Protein AF-A0A7J8PFE6-F1 (afdb_monomer)

Structure (mmCIF, N/CA/C/O backbone):
data_AF-A0A7J8PFE6-F1
#
_entry.id   AF-A0A7J8PFE6-F1
#
loop_
_atom_site.group_PDB
_atom_site.id
_atom_site.type_symbol
_atom_site.label_atom_id
_atom_site.label_alt_id
_atom_site.label_comp_id
_atom_site.label_asym_id
_atom_site.label_entity_id
_atom_site.label_seq_id
_atom_site.pdbx_PDB_ins_code
_atom_site.Cartn_x
_atom_site.Cartn_y
_atom_site.Cartn_z
_atom_site.occupancy
_atom_site.B_iso_or_equiv
_atom_site.auth_seq_id
_atom_site.auth_comp_id
_atom_site.auth_asym_id
_atom_site.auth_atom_id
_atom_site.pdbx_PDB_model_num
ATOM 1 N N . THR A 1 1 ? 49.110 9.991 -45.263 1.00 37.50 1 THR A N 1
ATOM 2 C CA . THR A 1 1 ? 48.431 8.930 -44.491 1.00 37.50 1 THR A CA 1
ATOM 3 C C . THR A 1 1 ? 47.532 9.585 -43.459 1.00 37.50 1 THR A C 1
ATOM 5 O O . THR A 1 1 ? 48.003 10.478 -42.776 1.00 37.50 1 THR A O 1
ATOM 8 N N . ALA A 1 2 ? 46.265 9.152 -43.427 1.00 40.94 2 ALA A N 1
ATOM 9 C CA . ALA A 1 2 ? 45.206 9.373 -42.426 1.00 40.94 2 ALA A CA 1
ATOM 10 C C . ALA A 1 2 ? 44.741 10.813 -42.088 1.00 40.94 2 ALA A C 1
ATOM 12 O O . ALA A 1 2 ? 45.339 11.516 -41.282 1.00 40.94 2 ALA A O 1
ATOM 13 N N . THR A 1 3 ? 43.583 11.178 -42.646 1.00 49.94 3 THR A N 1
ATOM 14 C CA . THR A 1 3 ? 42.552 12.047 -42.042 1.00 49.94 3 THR A CA 1
ATOM 15 C C . THR A 1 3 ? 41.744 11.268 -40.986 1.00 49.94 3 THR A C 1
ATOM 17 O O . THR A 1 3 ? 41.653 10.042 -41.080 1.00 49.94 3 THR A O 1
ATOM 20 N N . PRO A 1 4 ? 41.147 11.955 -39.992 1.00 49.47 4 PRO A N 1
ATOM 21 C CA . PRO A 1 4 ? 39.672 12.029 -39.931 1.00 49.47 4 PRO A CA 1
ATOM 22 C C . PRO A 1 4 ? 39.167 13.464 -39.611 1.00 49.47 4 PRO A C 1
ATOM 24 O O . PRO A 1 4 ? 39.718 14.123 -38.738 1.00 49.47 4 PRO A O 1
ATOM 27 N N . GLN A 1 5 ? 38.311 14.088 -40.442 1.00 39.31 5 GLN A N 1
ATOM 28 C CA . GLN A 1 5 ? 36.821 14.058 -40.428 1.00 39.31 5 GLN A CA 1
ATOM 29 C C . GLN A 1 5 ? 36.245 14.681 -39.131 1.00 39.31 5 GLN A C 1
ATOM 31 O O . GLN A 1 5 ? 36.217 14.004 -38.112 1.00 39.31 5 GLN A O 1
ATOM 36 N N . TYR A 1 6 ? 36.041 16.003 -39.014 1.00 40.59 6 TYR A N 1
ATOM 37 C CA . TYR A 1 6 ? 34.934 16.877 -39.487 1.00 40.59 6 TYR A CA 1
ATOM 38 C C . TYR A 1 6 ? 33.505 16.376 -39.220 1.00 40.59 6 TYR A C 1
ATOM 40 O O . TYR A 1 6 ? 33.085 15.416 -39.861 1.00 40.59 6 TYR A O 1
ATOM 48 N N . TRP A 1 7 ? 32.764 17.110 -38.375 1.00 43.97 7 TRP A N 1
ATOM 49 C CA . TRP A 1 7 ? 31.379 17.545 -38.638 1.00 4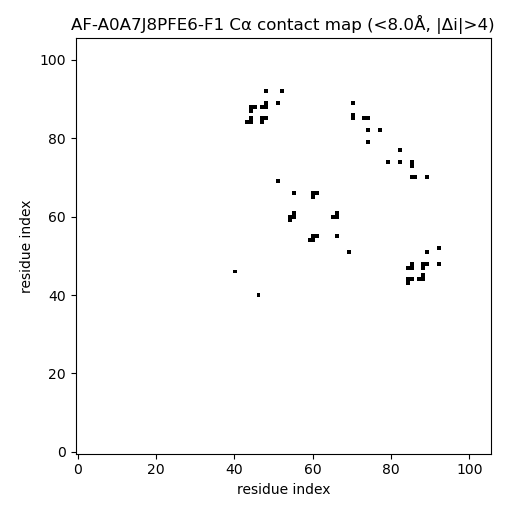3.97 7 TRP A CA 1
ATOM 50 C C . TRP A 1 7 ? 30.934 18.635 -37.641 1.00 43.97 7 TRP A C 1
ATOM 52 O O . TRP A 1 7 ? 30.358 18.370 -36.602 1.00 43.97 7 TRP A O 1
ATOM 62 N N . ASP A 1 8 ? 31.169 19.904 -37.951 1.00 47.53 8 ASP A N 1
ATOM 63 C CA . ASP A 1 8 ? 30.404 20.970 -37.297 1.00 47.53 8 ASP A CA 1
ATOM 64 C C . ASP A 1 8 ? 28.920 20.891 -37.717 1.00 47.53 8 ASP A C 1
ATOM 66 O O . ASP A 1 8 ? 28.655 20.833 -38.914 1.00 47.53 8 ASP A O 1
ATOM 70 N N . ILE A 1 9 ? 28.018 20.968 -36.720 1.00 53.66 9 ILE A N 1
ATOM 71 C CA . ILE A 1 9 ? 26.687 21.633 -36.727 1.00 53.66 9 ILE A CA 1
ATOM 72 C C . ILE A 1 9 ? 25.600 20.950 -37.613 1.00 53.66 9 ILE A C 1
ATOM 74 O O . ILE A 1 9 ? 25.806 20.700 -38.790 1.00 53.66 9 ILE A O 1
ATOM 78 N N . ASP A 1 10 ? 24.472 20.455 -37.069 1.00 50.22 10 ASP A N 1
ATOM 79 C CA . ASP A 1 10 ? 23.227 21.217 -36.820 1.00 50.22 10 ASP A CA 1
ATOM 80 C C . ASP A 1 10 ? 22.162 20.435 -35.986 1.00 50.22 10 ASP A C 1
ATOM 82 O O . ASP A 1 10 ? 21.915 19.260 -36.242 1.00 50.22 10 ASP A O 1
ATOM 86 N N . ASN A 1 11 ? 21.484 21.164 -35.078 1.00 48.94 11 ASN A N 1
ATOM 87 C CA . ASN A 1 11 ? 20.018 21.239 -34.847 1.00 48.94 11 ASN A CA 1
ATOM 88 C C . ASN A 1 11 ? 19.157 20.036 -34.341 1.00 48.94 11 ASN A C 1
ATOM 90 O O . ASN A 1 11 ? 18.967 19.074 -35.075 1.00 48.94 11 ASN A O 1
ATOM 94 N N . ASP A 1 12 ? 18.549 20.172 -33.139 1.00 41.88 12 ASP A N 1
ATOM 95 C CA . ASP A 1 12 ? 17.083 20.140 -32.804 1.00 41.88 12 ASP A CA 1
ATOM 96 C C . ASP A 1 12 ? 16.908 20.127 -31.251 1.00 41.88 12 ASP A C 1
ATOM 98 O O . ASP A 1 12 ? 17.530 19.314 -30.574 1.00 41.88 12 ASP A O 1
ATOM 102 N N . ALA A 1 13 ? 16.342 21.162 -30.611 1.00 52.44 13 ALA A N 1
ATOM 103 C CA . ALA A 1 13 ? 14.934 21.304 -30.182 1.00 52.44 13 ALA A CA 1
ATOM 104 C C . ALA A 1 13 ? 14.550 20.589 -28.854 1.00 52.44 13 ALA A C 1
ATOM 106 O O . ALA A 1 13 ? 14.742 19.387 -28.722 1.00 52.44 13 ALA A O 1
ATOM 107 N N . ASP A 1 14 ? 13.963 21.378 -27.930 1.00 49.34 14 ASP A N 1
ATOM 108 C CA . ASP A 1 14 ? 13.248 21.050 -26.670 1.00 49.34 14 ASP A CA 1
ATOM 109 C C . ASP A 1 14 ? 13.987 20.193 -25.605 1.00 49.34 14 ASP A C 1
ATOM 111 O O . ASP A 1 14 ? 14.762 19.296 -25.887 1.00 49.34 14 ASP A O 1
ATOM 115 N N . GLN A 1 15 ? 13.874 20.425 -24.298 1.00 49.72 15 GLN A N 1
ATOM 116 C CA . GLN A 1 15 ? 12.643 20.471 -23.520 1.00 49.72 15 GLN A CA 1
ATOM 117 C C . GLN A 1 15 ? 12.980 21.032 -22.127 1.00 49.72 15 GLN A C 1
ATOM 119 O O . GLN A 1 15 ? 14.021 20.737 -21.534 1.00 49.72 15 GLN A O 1
ATOM 124 N N . ASP A 1 16 ? 12.078 21.843 -21.606 1.00 51.16 16 ASP A N 1
ATOM 125 C CA . ASP A 1 16 ? 12.039 22.334 -20.241 1.00 51.16 16 ASP A CA 1
ATOM 126 C C . ASP A 1 16 ? 12.200 21.221 -19.189 1.00 51.16 16 ASP A C 1
ATOM 128 O O . ASP A 1 16 ? 11.403 20.296 -19.083 1.00 51.16 16 ASP A O 1
ATOM 132 N N . ALA A 1 17 ? 13.212 21.349 -18.334 1.00 53.81 17 ALA A N 1
ATOM 133 C CA . ALA A 1 17 ? 13.282 20.613 -17.078 1.00 53.81 17 ALA A CA 1
ATOM 134 C C . ALA A 1 17 ? 13.339 21.613 -15.923 1.00 53.81 17 ALA A C 1
ATOM 136 O O . ALA A 1 17 ? 14.365 21.813 -15.273 1.00 53.81 17 ALA A O 1
ATOM 137 N N . ASN A 1 18 ? 12.197 22.250 -15.655 1.00 64.06 18 ASN A N 1
ATOM 138 C CA . ASN A 1 18 ? 11.904 22.722 -14.311 1.00 64.06 18 ASN A CA 1
ATOM 139 C C . ASN A 1 18 ? 11.704 21.492 -13.416 1.00 64.06 18 ASN A C 1
ATOM 141 O O . ASN A 1 18 ? 10.595 20.987 -13.272 1.00 64.06 18 ASN A O 1
ATOM 145 N N . CYS A 1 19 ? 12.779 21.009 -12.804 1.00 49.81 19 CYS A N 1
ATOM 146 C CA . CYS A 1 19 ? 12.662 20.255 -11.568 1.00 49.81 19 CYS A CA 1
ATOM 147 C C . CYS A 1 19 ? 13.514 20.981 -10.543 1.00 49.81 19 CYS A C 1
ATOM 149 O O . CYS A 1 19 ? 14.742 20.903 -10.554 1.00 49.81 19 CYS A O 1
ATOM 151 N N . SER A 1 20 ? 12.838 21.781 -9.723 1.00 47.44 20 SER A N 1
ATOM 152 C CA . SER A 1 20 ? 13.423 22.520 -8.619 1.00 47.44 20 SER A CA 1
ATOM 153 C C . SER A 1 20 ? 14.349 21.599 -7.827 1.00 47.44 20 SER A C 1
ATOM 155 O O . SER A 1 20 ? 13.899 20.682 -7.144 1.00 47.44 20 SER A O 1
ATOM 157 N N . THR A 1 21 ? 15.655 21.840 -7.916 1.00 52.88 21 THR A N 1
ATOM 158 C CA . THR A 1 21 ? 16.639 21.220 -7.035 1.00 52.88 21 THR A CA 1
ATOM 159 C C . THR A 1 21 ? 16.421 21.779 -5.636 1.00 52.88 21 THR A C 1
ATOM 161 O O . THR A 1 21 ? 17.051 22.755 -5.229 1.00 52.88 21 THR A O 1
ATOM 164 N N . ALA A 1 22 ? 15.495 21.177 -4.896 1.00 57.59 22 ALA A N 1
ATOM 165 C CA . ALA A 1 22 ? 15.468 21.287 -3.454 1.00 57.59 22 ALA A CA 1
ATOM 166 C C . ALA A 1 22 ? 16.688 20.520 -2.935 1.00 57.59 22 ALA A C 1
ATOM 168 O O . ALA A 1 22 ? 16.676 19.299 -2.797 1.00 57.59 22 ALA A O 1
ATOM 169 N N . THR A 1 23 ? 17.782 21.239 -2.695 1.00 46.28 23 THR A N 1
ATOM 170 C CA . THR A 1 23 ? 18.912 20.707 -1.939 1.00 46.28 23 THR A CA 1
ATOM 171 C C . THR A 1 23 ? 18.436 20.445 -0.514 1.00 46.28 23 THR A C 1
ATOM 173 O O . THR A 1 23 ? 18.405 21.359 0.311 1.00 46.28 23 THR A O 1
ATOM 176 N N . VAL A 1 24 ? 18.039 19.210 -0.207 1.00 55.66 24 VAL A N 1
ATOM 177 C CA . VAL A 1 24 ? 17.867 18.800 1.186 1.00 55.66 24 VAL A CA 1
ATOM 178 C C . VAL A 1 24 ? 19.255 18.649 1.799 1.00 55.66 24 VAL A C 1
ATOM 180 O O . VAL A 1 24 ? 20.062 17.811 1.397 1.00 55.66 24 VAL A O 1
ATOM 183 N N . GLN A 1 25 ? 19.562 19.534 2.742 1.00 49.38 25 GLN A N 1
ATOM 184 C CA . GLN A 1 25 ? 20.786 19.511 3.528 1.00 49.38 25 GLN A CA 1
ATOM 185 C C . GLN A 1 25 ? 20.758 18.283 4.449 1.00 49.38 25 GLN A C 1
ATOM 187 O O . GLN A 1 25 ? 20.284 18.339 5.581 1.00 49.38 25 GLN A O 1
ATOM 192 N N . GLY A 1 26 ? 21.233 17.153 3.925 1.00 49.81 26 GLY A N 1
ATOM 193 C CA . GLY A 1 26 ? 21.418 15.915 4.670 1.00 49.81 26 GLY A CA 1
ATOM 194 C C . GLY A 1 26 ? 22.527 16.060 5.709 1.00 49.81 26 GLY A C 1
ATOM 195 O O . GLY A 1 26 ? 23.651 16.465 5.402 1.00 49.81 26 GLY A O 1
ATOM 196 N N . PHE A 1 27 ? 22.209 15.713 6.953 1.00 56.50 27 PHE A N 1
ATOM 197 C CA . PHE A 1 27 ? 23.209 15.448 7.975 1.00 56.50 27 PHE A CA 1
ATOM 198 C C . PHE A 1 27 ? 23.945 14.150 7.629 1.00 56.50 27 PHE A C 1
ATOM 200 O O . PHE A 1 27 ? 23.333 13.091 7.555 1.00 56.50 27 PHE A O 1
ATOM 207 N N . GLY A 1 28 ? 25.269 14.235 7.494 1.00 48.44 28 GLY A N 1
ATOM 208 C CA . GLY A 1 28 ? 26.154 13.074 7.582 1.00 48.44 28 GLY A CA 1
ATOM 209 C C . GLY A 1 28 ? 26.642 12.542 6.240 1.00 48.44 28 GLY A C 1
ATOM 210 O O . GLY A 1 28 ? 25.961 11.814 5.531 1.00 48.44 28 GLY A O 1
ATOM 211 N N . ARG A 1 29 ? 27.896 12.867 5.933 1.00 57.47 29 ARG A N 1
ATOM 212 C CA . ARG A 1 29 ? 28.689 12.215 4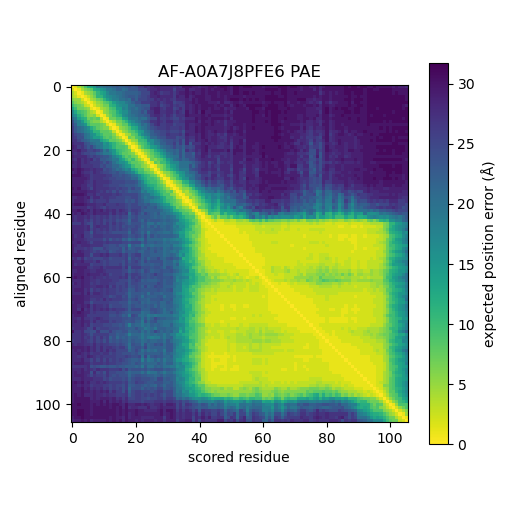.895 1.00 57.47 29 ARG A CA 1
ATOM 213 C C . ARG A 1 29 ? 29.021 10.806 5.390 1.00 57.47 29 ARG A C 1
ATOM 215 O O . ARG A 1 29 ? 29.763 10.684 6.359 1.00 57.47 29 ARG A O 1
ATOM 222 N N . VAL A 1 30 ? 28.542 9.768 4.716 1.00 54.84 30 VAL A N 1
ATOM 223 C CA . VAL A 1 30 ? 29.206 8.460 4.729 1.00 54.84 30 VAL A CA 1
ATOM 224 C C . VAL A 1 30 ? 29.473 8.104 3.279 1.00 54.84 30 VAL A C 1
ATOM 226 O O . VAL A 1 30 ? 28.579 7.727 2.530 1.00 54.84 30 VAL A O 1
ATOM 229 N N . GLY A 1 31 ? 30.725 8.330 2.880 1.00 53.91 31 GLY A N 1
ATOM 230 C CA . GLY A 1 31 ? 31.281 7.785 1.657 1.00 53.91 31 GLY A CA 1
ATOM 231 C C . GLY A 1 31 ? 31.335 6.274 1.803 1.00 53.91 31 GLY A C 1
ATOM 232 O O . GLY A 1 31 ? 32.101 5.740 2.599 1.00 53.91 31 GLY A O 1
ATOM 233 N N . GLY A 1 32 ? 30.475 5.618 1.053 1.00 44.09 32 GLY A N 1
ATOM 234 C CA . GLY A 1 32 ? 30.459 4.190 0.864 1.00 44.09 32 GLY A CA 1
ATOM 235 C C . GLY A 1 32 ? 29.574 3.963 -0.336 1.00 44.09 32 GLY A C 1
ATOM 236 O O . GLY A 1 32 ? 28.381 4.246 -0.287 1.00 44.09 32 GLY A O 1
ATOM 237 N N . GLU A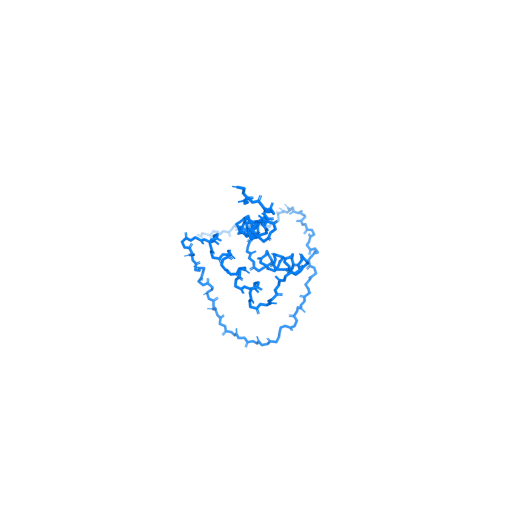 1 33 ? 30.178 3.503 -1.419 1.00 47.75 33 GLU A N 1
ATOM 238 C CA . GLU A 1 33 ? 29.535 2.697 -2.448 1.00 47.75 33 GLU A CA 1
ATOM 239 C C . GLU A 1 33 ? 28.838 1.499 -1.782 1.00 47.75 33 GLU A C 1
ATOM 241 O O . GLU A 1 33 ? 29.278 0.357 -1.833 1.00 47.75 33 GLU A O 1
ATOM 246 N N . SER A 1 34 ? 27.747 1.753 -1.066 1.00 46.78 34 SER A N 1
ATOM 247 C CA . SER A 1 34 ? 26.851 0.693 -0.664 1.00 46.78 34 SER A CA 1
ATOM 248 C C . SER A 1 34 ? 26.115 0.337 -1.942 1.00 46.78 34 SER A C 1
ATOM 250 O O . SER A 1 34 ? 25.109 0.952 -2.288 1.00 46.78 34 SER A O 1
ATOM 252 N N . LEU A 1 35 ? 26.708 -0.585 -2.708 1.00 45.78 35 LEU A N 1
ATOM 253 C CA . LEU A 1 35 ? 25.974 -1.410 -3.650 1.00 45.78 35 LEU A CA 1
ATOM 254 C C . LEU A 1 35 ? 24.787 -1.940 -2.857 1.00 45.78 35 LEU A C 1
ATOM 256 O O . LEU A 1 35 ? 24.937 -2.833 -2.021 1.00 45.78 35 LEU A O 1
ATOM 260 N N . ALA A 1 36 ? 23.636 -1.303 -3.053 1.00 57.62 36 ALA A N 1
ATOM 261 C CA . ALA A 1 36 ? 22.371 -1.833 -2.614 1.00 57.62 36 ALA A CA 1
ATOM 262 C C . ALA A 1 36 ? 22.245 -3.157 -3.358 1.00 57.62 36 ALA A C 1
ATOM 264 O O . ALA A 1 36 ? 21.945 -3.189 -4.548 1.00 57.62 36 ALA A O 1
ATOM 265 N N . VAL A 1 37 ? 22.614 -4.240 -2.679 1.00 46.06 37 VAL A N 1
ATOM 266 C CA . VAL A 1 37 ? 22.325 -5.579 -3.153 1.00 46.06 37 VAL A CA 1
ATOM 267 C C . VAL A 1 37 ? 20.809 -5.622 -3.130 1.00 46.06 37 VAL A C 1
ATOM 269 O O . VAL A 1 37 ? 20.220 -5.668 -2.047 1.00 46.06 37 VAL A O 1
ATOM 272 N N . GLU A 1 38 ? 20.186 -5.479 -4.302 1.00 53.16 38 GLU A N 1
ATOM 273 C CA . GLU A 1 38 ? 18.795 -5.857 -4.490 1.00 53.16 38 GLU A CA 1
ATOM 274 C C . GLU A 1 38 ? 18.730 -7.291 -3.991 1.00 53.16 38 GLU A C 1
ATOM 276 O O . GLU A 1 38 ? 19.264 -8.224 -4.590 1.00 53.16 38 GLU A 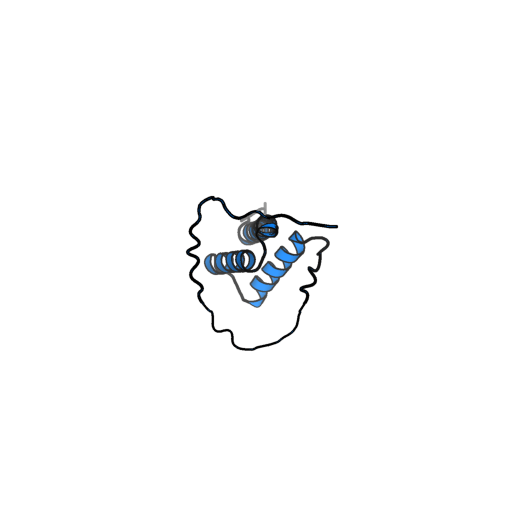O 1
ATOM 281 N N . LYS A 1 39 ? 18.220 -7.440 -2.771 1.00 55.44 39 LYS A N 1
ATOM 282 C CA . LYS A 1 39 ? 17.897 -8.740 -2.240 1.00 55.44 39 LYS A CA 1
ATOM 283 C C . LYS A 1 39 ? 16.697 -9.129 -3.083 1.00 55.44 39 LYS A C 1
ATOM 285 O O . LYS A 1 39 ? 15.587 -8.697 -2.781 1.00 55.44 39 LYS A O 1
ATOM 290 N N . ASP A 1 40 ? 16.957 -9.823 -4.186 1.00 55.25 40 ASP A N 1
ATOM 291 C CA . ASP A 1 40 ? 15.931 -10.525 -4.935 1.00 55.25 40 ASP A CA 1
ATOM 292 C C . ASP A 1 40 ? 15.284 -11.465 -3.927 1.00 55.25 40 ASP A C 1
ATOM 294 O O . ASP A 1 40 ? 15.795 -12.532 -3.588 1.00 55.25 40 ASP A O 1
ATOM 298 N N . SER A 1 41 ? 14.215 -10.979 -3.316 1.00 59.38 41 SER A N 1
ATOM 299 C CA . SER A 1 41 ? 13.300 -11.832 -2.608 1.00 59.38 41 SER A CA 1
ATOM 300 C C . SER A 1 41 ? 12.749 -12.805 -3.625 1.00 59.38 41 SER A C 1
ATOM 302 O O . SER A 1 41 ? 12.287 -12.380 -4.685 1.00 59.38 41 SER A O 1
ATOM 304 N N . ASP A 1 42 ? 12.742 -14.092 -3.292 1.00 68.88 42 ASP A N 1
ATOM 305 C CA . ASP A 1 42 ? 12.035 -15.082 -4.101 1.00 68.88 42 ASP A CA 1
ATOM 306 C C . ASP A 1 42 ? 10.540 -14.715 -4.250 1.00 68.88 42 ASP A C 1
ATOM 308 O O . ASP A 1 42 ? 9.891 -15.143 -5.206 1.00 68.88 42 ASP A O 1
ATOM 312 N N . ASP A 1 43 ? 9.998 -13.885 -3.341 1.00 86.56 43 ASP A N 1
ATOM 313 C CA . ASP A 1 43 ? 8.648 -13.334 -3.424 1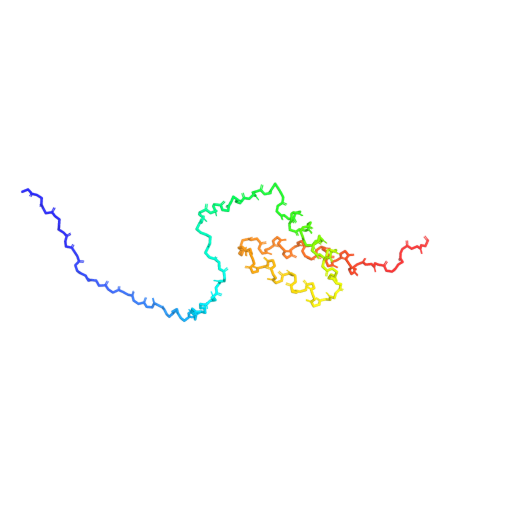.00 86.56 43 ASP A CA 1
ATOM 314 C C . ASP A 1 43 ? 8.567 -11.871 -2.909 1.00 86.56 43 ASP A C 1
ATOM 316 O O . ASP A 1 43 ? 8.245 -11.623 -1.738 1.00 86.56 43 ASP A O 1
ATOM 320 N N . PRO A 1 44 ? 8.784 -10.860 -3.782 1.00 88.44 44 PRO A N 1
ATOM 321 C CA . PRO A 1 44 ? 8.708 -9.450 -3.391 1.00 88.44 44 PRO A CA 1
ATOM 322 C C . PRO A 1 44 ? 7.321 -9.059 -2.863 1.00 88.44 44 PRO A C 1
ATOM 324 O O . PRO A 1 44 ? 7.195 -8.128 -2.068 1.00 88.44 44 PRO A O 1
ATOM 327 N N . TYR A 1 45 ? 6.262 -9.768 -3.268 1.00 91.50 45 TYR A N 1
ATOM 328 C CA . TYR A 1 45 ? 4.918 -9.518 -2.761 1.00 91.50 45 TYR A CA 1
ATOM 329 C C . TYR A 1 45 ? 4.808 -9.855 -1.271 1.00 91.50 45 TYR A C 1
ATOM 331 O O . TYR A 1 45 ? 4.291 -9.043 -0.494 1.00 91.50 45 TYR A O 1
ATOM 339 N N . LEU A 1 46 ? 5.305 -11.025 -0.865 1.00 90.88 46 LEU A N 1
ATOM 340 C CA . LEU A 1 46 ? 5.300 -11.430 0.541 1.00 90.88 46 LEU A CA 1
ATOM 341 C C . LEU A 1 46 ? 6.195 -10.533 1.394 1.00 90.88 46 LEU A C 1
ATOM 343 O O . LEU A 1 46 ? 5.802 -10.182 2.507 1.00 90.88 46 LEU A O 1
ATOM 347 N N . ASP A 1 47 ? 7.332 -10.090 0.867 1.00 91.62 47 ASP A N 1
ATOM 348 C CA . ASP A 1 47 ? 8.246 -9.223 1.612 1.00 91.62 47 ASP A CA 1
ATOM 349 C C . ASP A 1 47 ? 7.671 -7.835 1.878 1.00 91.62 47 ASP A C 1
ATOM 351 O O . ASP A 1 47 ? 7.742 -7.347 3.013 1.00 91.62 47 ASP A O 1
ATOM 355 N N . PHE A 1 48 ? 7.030 -7.212 0.882 1.00 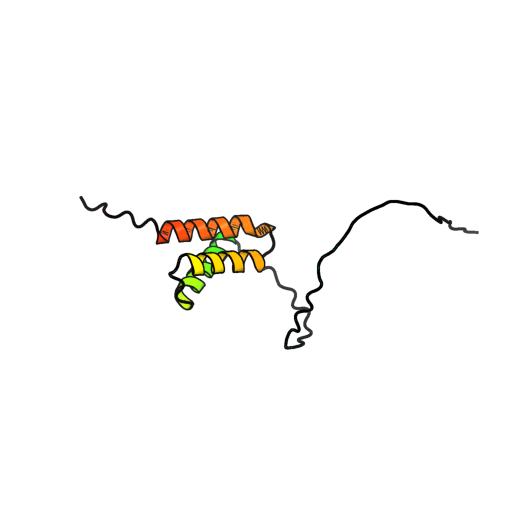93.56 48 PHE A N 1
ATOM 356 C CA . PHE A 1 48 ? 6.330 -5.947 1.104 1.00 93.56 48 PHE A CA 1
ATOM 357 C C . PHE A 1 48 ? 5.167 -6.123 2.075 1.00 93.56 48 PHE A C 1
ATOM 359 O O . PHE A 1 48 ? 4.992 -5.302 2.976 1.00 93.56 48 PHE A O 1
ATOM 366 N N . ARG A 1 49 ? 4.404 -7.213 1.948 1.00 93.69 49 ARG A N 1
ATOM 367 C CA . ARG A 1 49 ? 3.295 -7.509 2.860 1.00 93.69 49 ARG A CA 1
ATOM 368 C C . ARG A 1 49 ? 3.776 -7.667 4.302 1.00 93.69 49 ARG A C 1
ATOM 370 O O . ARG A 1 49 ? 3.201 -7.053 5.199 1.00 93.69 49 ARG A O 1
ATOM 377 N N . HIS A 1 50 ? 4.808 -8.475 4.537 1.00 93.25 50 HIS A N 1
ATOM 378 C CA . HIS A 1 50 ? 5.366 -8.682 5.872 1.00 93.25 50 HIS A CA 1
ATOM 379 C C . HIS A 1 50 ? 5.943 -7.389 6.444 1.00 93.25 50 HIS A C 1
ATOM 381 O O . HIS A 1 50 ? 5.635 -7.047 7.583 1.00 93.25 50 HIS A O 1
ATOM 387 N N . SER A 1 51 ? 6.687 -6.626 5.640 1.00 93.69 51 SER A N 1
ATOM 388 C CA . SER A 1 51 ? 7.250 -5.340 6.062 1.00 93.69 51 SER A CA 1
ATOM 389 C C . SER A 1 51 ? 6.160 -4.330 6.438 1.00 93.69 51 SER A C 1
ATOM 391 O O . SER A 1 51 ? 6.275 -3.650 7.456 1.00 93.69 51 SER A O 1
ATOM 393 N N . MET A 1 52 ? 5.068 -4.251 5.668 1.00 94.19 52 MET A N 1
ATOM 394 C CA . MET A 1 52 ? 3.926 -3.392 6.001 1.00 94.19 52 MET A CA 1
ATOM 395 C C . MET A 1 52 ? 3.234 -3.830 7.295 1.00 94.19 52 MET A C 1
ATOM 397 O O . MET A 1 52 ? 2.943 -2.986 8.138 1.00 94.19 52 MET A O 1
ATOM 401 N N . LEU A 1 53 ? 2.993 -5.132 7.484 1.00 91.94 53 LEU A N 1
ATOM 402 C CA . LEU A 1 53 ? 2.373 -5.656 8.707 1.00 91.94 53 LEU A CA 1
ATOM 403 C C . LEU A 1 53 ? 3.242 -5.411 9.942 1.00 91.94 53 LEU A C 1
ATOM 405 O O . LEU A 1 53 ? 2.725 -5.004 10.980 1.00 91.94 53 LEU A O 1
ATOM 409 N N . GLN A 1 54 ? 4.553 -5.614 9.822 1.00 93.81 54 GLN A N 1
ATOM 410 C CA . GLN A 1 54 ? 5.491 -5.329 10.901 1.00 93.81 54 GLN A CA 1
ATOM 411 C C . GLN A 1 54 ? 5.460 -3.840 11.263 1.00 93.81 54 GLN A C 1
ATOM 413 O O . GLN A 1 54 ? 5.328 -3.502 12.435 1.00 93.81 54 GLN A O 1
ATOM 418 N N . MET A 1 55 ? 5.482 -2.949 10.268 1.00 93.44 55 MET A N 1
ATOM 419 C CA . MET A 1 55 ? 5.373 -1.504 10.491 1.00 93.44 55 MET A CA 1
ATOM 420 C C . MET A 1 55 ? 4.056 -1.113 11.163 1.00 93.44 55 MET A C 1
ATOM 422 O O . MET A 1 55 ? 4.060 -0.259 12.043 1.00 93.44 55 MET A O 1
ATOM 426 N N . ILE A 1 56 ? 2.943 -1.749 10.790 1.00 91.56 56 ILE A N 1
ATOM 427 C CA . ILE A 1 56 ? 1.638 -1.513 11.416 1.00 91.56 56 ILE A CA 1
ATOM 428 C C . ILE A 1 56 ? 1.657 -1.885 12.900 1.00 91.56 56 ILE A C 1
ATOM 430 O O . ILE A 1 56 ? 1.177 -1.109 13.723 1.00 91.56 56 ILE A O 1
ATOM 434 N N . LEU A 1 57 ? 2.225 -3.044 13.237 1.00 89.50 57 LEU A N 1
ATOM 435 C CA . LEU A 1 57 ? 2.287 -3.540 14.613 1.00 89.50 57 LEU A CA 1
ATOM 436 C C . LEU A 1 57 ? 3.279 -2.750 15.472 1.00 89.50 57 LEU A C 1
ATOM 438 O O . LEU A 1 57 ? 2.957 -2.390 16.598 1.00 89.50 57 LEU A O 1
ATOM 442 N N . GLU A 1 58 ? 4.473 -2.465 14.952 1.00 92.25 58 GLU A N 1
ATOM 443 C CA . GLU A 1 58 ? 5.525 -1.770 15.703 1.00 92.25 58 GLU A CA 1
ATOM 444 C C . GLU A 1 58 ? 5.247 -0.277 15.880 1.00 92.25 58 GLU A C 1
ATOM 446 O O . GLU A 1 58 ? 5.628 0.300 16.897 1.00 92.25 58 GLU A O 1
ATOM 451 N N . LYS A 1 59 ? 4.619 0.365 14.887 1.00 88.88 59 LYS A N 1
ATOM 452 C CA . LYS A 1 59 ? 4.295 1.800 14.926 1.00 88.88 59 LYS A CA 1
ATOM 453 C C . LYS A 1 59 ? 2.848 2.086 15.314 1.00 88.88 59 LYS A C 1
ATOM 455 O O . LYS A 1 59 ? 2.455 3.246 15.289 1.00 88.88 59 LYS A O 1
ATOM 460 N N . GLU A 1 60 ? 2.076 1.053 15.653 1.00 89.69 60 GLU A N 1
ATOM 461 C CA . GLU A 1 60 ? 0.683 1.170 16.098 1.00 89.69 60 GLU A CA 1
ATOM 462 C C . GLU A 1 60 ? -0.208 1.953 15.107 1.00 89.69 60 GLU A C 1
ATOM 464 O O . GLU A 1 60 ? -1.019 2.802 15.479 1.00 89.69 60 GLU A O 1
ATOM 469 N N . ILE A 1 61 ? -0.048 1.667 13.810 1.00 89.62 61 ILE A N 1
ATOM 470 C CA . ILE A 1 61 ? -0.767 2.331 12.709 1.00 89.62 61 ILE A CA 1
ATOM 471 C C . ILE A 1 61 ? -2.164 1.713 12.579 1.00 89.62 61 ILE A C 1
ATOM 473 O O . ILE A 1 61 ? -2.345 0.688 11.922 1.00 89.62 61 ILE A O 1
ATOM 477 N N . TYR A 1 62 ? -3.171 2.352 13.175 1.00 85.81 62 TYR A N 1
ATOM 478 C CA . TYR A 1 62 ? -4.556 1.850 13.159 1.00 85.81 62 TYR A CA 1
ATOM 479 C C . TYR A 1 62 ? -5.549 2.763 12.438 1.00 85.81 62 TYR A C 1
ATOM 481 O O . TYR A 1 62 ? -6.687 2.359 12.185 1.00 85.81 62 TYR A O 1
ATOM 489 N N . SER A 1 63 ? -5.150 3.991 12.100 1.00 90.00 63 SER A N 1
ATOM 490 C CA . SER A 1 63 ? -6.020 4.909 11.376 1.00 90.00 63 SER A CA 1
ATOM 491 C C . SER A 1 63 ? -5.903 4.721 9.861 1.00 90.00 63 SER A C 1
ATOM 493 O O . SER A 1 63 ? -4.889 4.279 9.316 1.00 90.00 63 SER A O 1
ATOM 495 N N . LYS A 1 64 ? -6.974 5.084 9.152 1.00 88.44 64 LYS A N 1
ATOM 496 C CA . LYS A 1 64 ? -6.999 5.077 7.685 1.00 88.44 64 LYS A CA 1
ATOM 497 C C . LYS A 1 64 ? -5.951 6.017 7.087 1.00 88.44 64 LYS A C 1
ATOM 499 O O . LYS A 1 64 ? -5.431 5.717 6.013 1.00 88.44 64 LYS A O 1
ATOM 504 N N . ASP A 1 65 ? -5.686 7.144 7.738 1.00 91.94 65 ASP A N 1
ATOM 505 C CA . ASP A 1 65 ? -4.750 8.140 7.227 1.00 91.94 65 ASP A CA 1
ATOM 506 C C . ASP A 1 65 ? -3.301 7.691 7.448 1.00 91.94 65 ASP A C 1
ATOM 508 O O . ASP A 1 65 ? -2.525 7.727 6.496 1.00 91.94 65 ASP A O 1
ATOM 512 N N . ASP A 1 66 ? -2.980 7.086 8.594 1.00 91.69 66 ASP A N 1
ATOM 513 C CA . ASP A 1 66 ? -1.643 6.519 8.832 1.00 91.69 66 ASP A CA 1
ATOM 514 C C . ASP A 1 66 ? -1.342 5.354 7.870 1.00 91.69 66 ASP A C 1
ATOM 516 O O . ASP A 1 66 ? -0.231 5.218 7.359 1.00 91.69 66 ASP A O 1
ATOM 520 N N . LEU A 1 67 ? -2.343 4.523 7.550 1.00 92.12 67 LEU A N 1
ATOM 521 C CA . LEU A 1 67 ? -2.202 3.460 6.545 1.00 92.12 67 LEU A CA 1
ATOM 522 C C . LEU A 1 67 ? -1.956 4.020 5.135 1.00 92.12 67 LEU A C 1
ATOM 524 O O . LEU A 1 67 ? -1.205 3.433 4.353 1.00 92.12 67 LEU A O 1
ATOM 528 N N . ARG A 1 68 ? -2.571 5.157 4.794 1.00 93.25 68 ARG A N 1
ATOM 529 C CA . ARG A 1 68 ? -2.306 5.850 3.523 1.00 93.25 68 ARG A CA 1
ATOM 530 C C . ARG A 1 68 ? -0.898 6.426 3.489 1.00 93.25 68 ARG A C 1
ATOM 532 O O . ARG A 1 68 ? -0.235 6.319 2.459 1.00 93.25 68 ARG A O 1
ATOM 539 N N . GLU A 1 69 ? -0.436 7.011 4.590 1.00 95.44 69 GLU A N 1
ATOM 540 C CA . GLU A 1 69 ? 0.941 7.491 4.709 1.00 95.44 69 GLU A CA 1
ATOM 541 C C . GLU A 1 69 ? 1.950 6.346 4.601 1.00 95.44 69 GLU A C 1
ATOM 543 O O . GLU A 1 69 ? 2.933 6.473 3.870 1.00 95.44 69 GLU A O 1
ATOM 548 N N . LEU A 1 70 ? 1.666 5.196 5.221 1.00 95.12 70 LEU A N 1
ATOM 549 C CA . LEU A 1 70 ? 2.468 3.983 5.078 1.00 95.12 70 LEU A CA 1
ATOM 550 C C . LEU A 1 70 ? 2.587 3.571 3.605 1.00 95.12 70 LEU A C 1
ATOM 552 O O . LEU A 1 70 ? 3.699 3.397 3.110 1.00 95.12 70 LEU A O 1
ATOM 556 N N . LEU A 1 71 ? 1.469 3.474 2.877 1.00 95.25 71 LEU A N 1
ATOM 557 C CA . LEU A 1 71 ? 1.488 3.149 1.447 1.00 95.25 71 LEU A CA 1
ATOM 558 C C . LEU A 1 71 ? 2.312 4.164 0.642 1.00 95.25 71 LEU A C 1
ATOM 560 O O . LEU A 1 71 ? 3.171 3.773 -0.148 1.00 95.25 71 LEU A O 1
ATOM 564 N N . ASN A 1 72 ? 2.081 5.460 0.860 1.00 94.06 72 ASN A N 1
ATOM 565 C CA . ASN A 1 72 ? 2.812 6.524 0.171 1.00 94.06 72 ASN A CA 1
ATOM 566 C C . ASN A 1 72 ? 4.319 6.459 0.438 1.00 94.06 72 ASN A C 1
ATOM 568 O O . ASN A 1 72 ? 5.105 6.709 -0.474 1.00 94.06 72 ASN A O 1
ATOM 572 N N . CYS A 1 73 ? 4.720 6.102 1.658 1.00 94.00 73 CYS A N 1
ATOM 573 C CA . CYS A 1 73 ? 6.117 5.909 2.021 1.00 94.00 73 CYS A CA 1
ATOM 574 C C . CYS A 1 73 ? 6.745 4.768 1.205 1.00 94.00 73 CYS A C 1
ATOM 576 O O . CYS A 1 73 ? 7.780 4.964 0.572 1.00 94.00 73 CYS A O 1
ATOM 578 N N . PHE A 1 74 ? 6.083 3.609 1.115 1.00 94.19 74 PHE A N 1
ATOM 579 C CA . PHE A 1 74 ? 6.570 2.494 0.294 1.00 94.19 74 PHE A CA 1
ATOM 580 C C . PHE A 1 74 ? 6.662 2.854 -1.196 1.00 94.19 74 PHE A C 1
ATOM 582 O O . PHE A 1 74 ? 7.635 2.478 -1.845 1.00 94.19 74 PHE A O 1
ATOM 589 N N . LEU A 1 75 ? 5.699 3.601 -1.741 1.00 94.31 75 LEU A N 1
ATOM 590 C CA . LEU A 1 75 ? 5.739 4.034 -3.143 1.00 94.31 75 LEU A CA 1
ATOM 591 C C . LEU A 1 75 ? 6.875 5.031 -3.420 1.00 94.31 75 LEU A C 1
ATOM 593 O O . LEU A 1 75 ? 7.493 4.968 -4.476 1.00 94.31 75 LEU A O 1
ATOM 597 N N . GLN A 1 76 ? 7.179 5.931 -2.484 1.00 93.69 76 GLN A N 1
ATOM 598 C CA . GLN A 1 76 ? 8.278 6.894 -2.640 1.00 93.69 76 GLN A CA 1
ATOM 599 C C . GLN A 1 76 ? 9.658 6.255 -2.460 1.00 93.69 76 GLN A C 1
ATOM 601 O O . GLN A 1 76 ? 10.612 6.665 -3.115 1.00 93.69 76 GLN A O 1
ATOM 606 N N . LEU A 1 77 ? 9.768 5.260 -1.577 1.00 91.00 77 LEU A N 1
ATOM 607 C CA . LEU A 1 77 ? 11.030 4.573 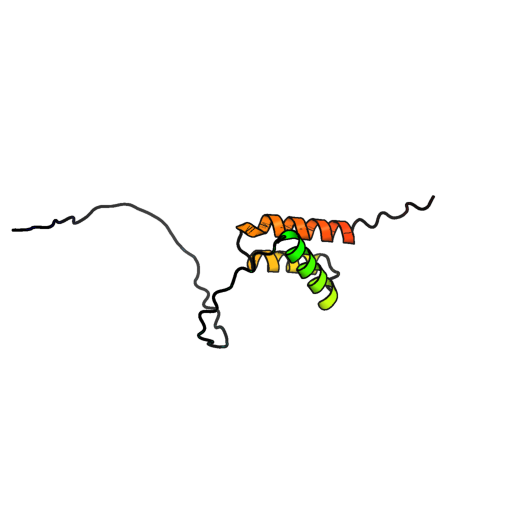-1.297 1.00 91.00 77 LEU A CA 1
ATOM 608 C C . LEU A 1 77 ? 11.419 3.551 -2.372 1.00 91.00 77 LEU A C 1
ATOM 610 O O . LEU A 1 77 ? 12.590 3.191 -2.457 1.00 91.00 77 LEU A O 1
ATOM 614 N N . ASN A 1 78 ? 10.467 3.074 -3.179 1.00 90.50 78 ASN A N 1
ATOM 615 C CA . ASN A 1 78 ? 10.696 2.006 -4.150 1.00 90.50 78 ASN A CA 1
ATOM 616 C C . ASN A 1 78 ? 10.475 2.476 -5.592 1.00 90.50 78 ASN A C 1
ATOM 618 O O . ASN A 1 78 ? 9.627 3.323 -5.874 1.00 90.50 78 ASN A O 1
ATOM 622 N N . SER A 1 79 ? 11.210 1.861 -6.522 1.00 90.50 79 SER A N 1
ATOM 623 C CA . SER A 1 79 ? 11.046 2.089 -7.961 1.00 90.50 79 SER A CA 1
ATOM 624 C C . SER A 1 79 ? 9.592 1.861 -8.416 1.00 90.50 79 SER A C 1
ATOM 626 O O . SER A 1 79 ? 8.957 0.915 -7.932 1.00 90.50 79 SER A O 1
ATOM 628 N N . PRO A 1 80 ? 9.080 2.638 -9.399 1.00 92.12 80 PRO A N 1
ATOM 629 C CA . PRO A 1 80 ? 7.766 2.427 -10.015 1.00 92.12 80 PRO A CA 1
ATOM 630 C C . PRO A 1 80 ? 7.501 0.996 -10.484 1.00 92.12 80 PRO A C 1
ATOM 632 O O . PRO A 1 80 ? 6.356 0.548 -10.492 1.00 92.12 80 PRO A O 1
ATOM 635 N N . TYR A 1 81 ? 8.562 0.254 -10.811 1.00 92.25 81 TYR A N 1
ATOM 636 C CA . TYR A 1 81 ? 8.502 -1.170 -11.131 1.00 92.25 81 TYR A CA 1
ATOM 637 C C . TYR A 1 81 ? 7.785 -2.002 -10.049 1.00 92.25 81 TYR A C 1
ATOM 639 O O . TYR A 1 81 ? 6.972 -2.869 -10.366 1.00 92.25 81 TYR A O 1
ATOM 647 N N . TYR A 1 82 ? 8.016 -1.697 -8.768 1.00 92.06 82 TYR A N 1
ATOM 648 C CA . TYR A 1 82 ? 7.432 -2.428 -7.641 1.00 92.06 82 TYR A CA 1
ATOM 649 C C . TYR A 1 82 ? 6.065 -1.894 -7.199 1.00 92.06 82 TYR A C 1
ATOM 651 O O . TYR A 1 82 ? 5.379 -2.552 -6.416 1.00 92.06 82 TYR A O 1
ATOM 659 N N . HIS A 1 83 ? 5.624 -0.730 -7.693 1.00 93.94 83 HIS A N 1
ATOM 660 C CA . HIS A 1 83 ? 4.402 -0.067 -7.209 1.00 93.94 83 HIS A CA 1
ATOM 661 C C . HIS A 1 83 ? 3.164 -0.952 -7.336 1.00 93.94 83 HIS A C 1
ATOM 663 O O . HIS A 1 83 ? 2.355 -1.005 -6.412 1.00 93.94 83 HIS A O 1
A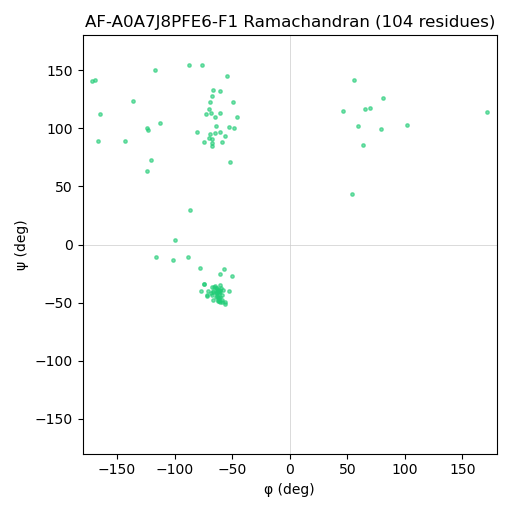TOM 669 N N . GLY A 1 84 ? 3.040 -1.708 -8.431 1.00 94.88 84 GLY A N 1
ATOM 670 C CA . GLY A 1 84 ? 1.928 -2.646 -8.610 1.00 94.88 84 GLY A CA 1
ATOM 671 C C . GLY A 1 84 ? 1.880 -3.727 -7.524 1.00 94.88 84 GLY A C 1
ATOM 672 O O . GLY A 1 84 ? 0.811 -4.045 -7.003 1.00 94.88 84 GLY A O 1
ATOM 673 N N . ILE A 1 85 ? 3.043 -4.252 -7.134 1.00 94.44 85 ILE A N 1
ATOM 674 C CA . ILE A 1 85 ? 3.171 -5.287 -6.102 1.00 94.44 85 ILE A CA 1
ATOM 675 C C . ILE A 1 85 ? 2.881 -4.698 -4.715 1.00 94.44 85 ILE A C 1
ATOM 677 O O . ILE A 1 85 ? 2.121 -5.287 -3.944 1.00 94.44 85 ILE A O 1
ATOM 681 N N . ILE A 1 86 ? 3.414 -3.508 -4.432 1.00 94.50 86 ILE A N 1
ATOM 682 C CA . ILE A 1 86 ? 3.196 -2.757 -3.187 1.00 94.50 86 ILE A CA 1
ATOM 683 C C . ILE A 1 86 ? 1.701 -2.472 -2.980 1.00 94.50 86 ILE A C 1
ATOM 685 O O . ILE A 1 86 ? 1.153 -2.771 -1.918 1.00 94.50 86 ILE A O 1
ATOM 689 N N . VAL A 1 87 ? 1.011 -1.951 -4.003 1.00 95.75 87 VAL A N 1
ATOM 690 C CA . VAL A 1 87 ? -0.433 -1.659 -3.940 1.00 95.75 87 VAL A CA 1
ATOM 691 C C . VAL A 1 87 ? -1.245 -2.937 -3.741 1.00 95.75 87 VAL A C 1
ATOM 693 O O . VAL A 1 87 ? -2.205 -2.945 -2.964 1.00 95.75 87 VAL A O 1
ATOM 696 N N . ARG A 1 88 ? -0.858 -4.038 -4.397 1.00 95.38 88 ARG A N 1
ATOM 697 C CA . ARG A 1 88 ? -1.512 -5.338 -4.213 1.00 95.38 88 ARG A CA 1
ATOM 698 C C . ARG A 1 88 ? -1.382 -5.828 -2.768 1.00 95.38 88 ARG A C 1
ATOM 700 O O . ARG A 1 88 ? -2.392 -6.204 -2.176 1.00 95.38 88 ARG A O 1
ATOM 707 N N . ALA A 1 89 ? -0.176 -5.787 -2.197 1.00 95.50 89 ALA A N 1
ATOM 708 C CA . ALA A 1 89 ? 0.078 -6.199 -0.814 1.00 95.50 89 ALA A CA 1
ATOM 709 C C . ALA A 1 89 ? -0.722 -5.346 0.181 1.00 95.50 89 ALA A C 1
ATOM 711 O O . ALA A 1 89 ? -1.405 -5.884 1.055 1.00 95.50 89 ALA A O 1
ATOM 712 N N . PHE A 1 90 ? -0.720 -4.025 -0.012 1.00 94.94 90 PHE A N 1
ATOM 713 C CA . PHE A 1 90 ? -1.516 -3.101 0.793 1.00 94.94 90 PHE A CA 1
ATOM 714 C C . PHE A 1 90 ? -3.016 -3.405 0.717 1.00 94.94 90 PHE A C 1
ATOM 716 O O . PHE A 1 90 ? -3.696 -3.421 1.740 1.00 94.94 90 PHE A O 1
ATOM 723 N N . THR A 1 91 ? -3.538 -3.685 -0.480 1.00 93.81 91 THR A N 1
ATOM 724 C CA . THR A 1 91 ? -4.964 -3.985 -0.680 1.00 93.81 91 THR A CA 1
ATOM 725 C C . THR A 1 91 ? -5.387 -5.248 0.068 1.00 93.81 91 THR A C 1
ATOM 727 O O . THR A 1 91 ? -6.469 -5.275 0.650 1.00 93.81 91 THR A O 1
ATOM 730 N N . GLU A 1 92 ? -4.547 -6.286 0.109 1.00 92.44 92 GLU A N 1
ATOM 731 C CA . GLU A 1 92 ? -4.849 -7.478 0.909 1.00 92.44 92 GLU A CA 1
ATOM 732 C C . GLU A 1 92 ? -4.844 -7.202 2.410 1.00 92.44 92 GLU A C 1
ATOM 734 O O . GLU A 1 92 ? -5.731 -7.688 3.112 1.00 92.44 92 GLU A O 1
ATOM 739 N N . ILE A 1 93 ? -3.894 -6.406 2.906 1.00 90.19 93 ILE A N 1
ATOM 740 C CA . ILE A 1 93 ? -3.867 -6.000 4.317 1.00 90.19 93 ILE A CA 1
ATOM 741 C C . ILE A 1 93 ? -5.128 -5.200 4.646 1.00 90.19 93 ILE A C 1
ATOM 743 O O . ILE A 1 93 ? -5.821 -5.517 5.608 1.00 90.19 93 ILE A O 1
ATOM 747 N N . TRP A 1 94 ? -5.472 -4.219 3.809 1.00 89.75 94 TRP A N 1
ATOM 748 C CA . TRP A 1 94 ? -6.685 -3.418 3.946 1.00 89.75 94 TRP A CA 1
ATOM 749 C C . TRP A 1 94 ? -7.932 -4.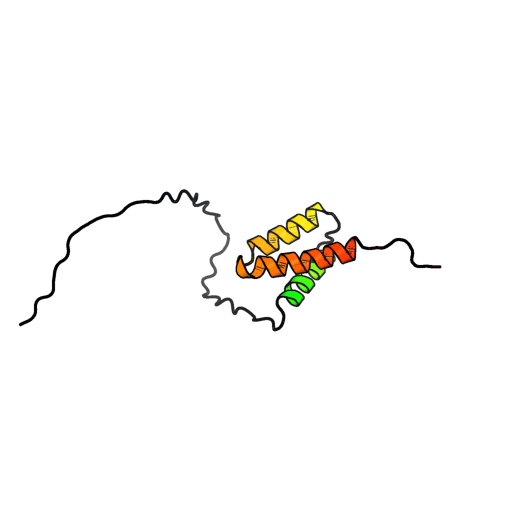307 3.981 1.00 89.75 94 TRP A C 1
ATOM 751 O O . TRP A 1 94 ? -8.748 -4.221 4.897 1.00 89.75 94 TRP A O 1
ATOM 761 N N . ASN A 1 95 ? -8.055 -5.237 3.037 1.00 87.56 95 ASN A N 1
ATOM 762 C CA . ASN A 1 95 ? -9.168 -6.175 3.023 1.00 87.56 95 ASN A CA 1
ATOM 763 C C . ASN A 1 95 ? -9.173 -7.077 4.261 1.00 87.56 95 ASN A C 1
ATOM 765 O O . ASN A 1 95 ? -10.249 -7.332 4.777 1.00 87.56 95 ASN A O 1
ATOM 769 N N . GLY A 1 96 ? -8.029 -7.525 4.777 1.00 85.06 96 GLY A N 1
ATOM 770 C CA . GLY A 1 96 ? -7.963 -8.324 6.005 1.00 85.06 96 GLY A CA 1
ATOM 771 C C . GLY A 1 96 ? -8.379 -7.550 7.260 1.00 85.06 96 GLY A C 1
ATOM 772 O O . GLY A 1 96 ? -9.099 -8.086 8.098 1.00 85.06 96 GLY A O 1
ATOM 773 N N . VAL A 1 97 ? -7.977 -6.281 7.365 1.00 78.31 97 VAL A N 1
ATOM 774 C CA . VAL A 1 97 ? -8.307 -5.398 8.498 1.00 78.31 97 VAL A CA 1
ATOM 775 C C . VAL A 1 97 ? -9.785 -4.996 8.480 1.00 78.31 97 VAL A C 1
ATOM 777 O O . VAL A 1 97 ? -10.429 -4.968 9.526 1.00 78.31 97 VAL A O 1
ATOM 780 N N . PHE A 1 98 ? -10.345 -4.717 7.297 1.00 73.25 98 PHE A N 1
ATOM 781 C CA . PHE A 1 98 ? -11.710 -4.198 7.155 1.00 73.25 98 PHE A CA 1
ATOM 782 C C . PHE A 1 98 ? -12.758 -5.248 6.733 1.00 73.25 98 PHE A C 1
ATOM 784 O O . PHE A 1 98 ? -13.949 -4.987 6.887 1.00 73.25 98 PHE A O 1
ATOM 791 N N . SER A 1 99 ? -12.372 -6.446 6.268 1.00 65.62 99 SER A N 1
ATOM 792 C CA . SER A 1 99 ? -13.302 -7.563 5.968 1.00 65.62 99 SER A CA 1
ATOM 793 C C . SER A 1 99 ? -13.610 -8.434 7.181 1.00 65.62 99 SER A C 1
ATOM 795 O O . SER A 1 99 ? -13.923 -9.616 7.026 1.00 65.62 99 SER A O 1
ATOM 797 N N . VAL A 1 100 ? -13.592 -7.874 8.391 1.00 59.00 100 VAL A N 1
ATOM 798 C CA . VAL A 1 100 ? -14.329 -8.476 9.507 1.00 59.00 100 VAL A CA 1
ATOM 799 C C . VAL A 1 100 ? -15.805 -8.534 9.113 1.00 59.00 100 VAL A C 1
ATOM 801 O O . VAL A 1 100 ? -16.576 -7.609 9.348 1.00 59.00 100 VAL A O 1
ATOM 804 N N . LYS A 1 101 ? -16.202 -9.631 8.459 1.00 54.03 101 LYS A N 1
ATOM 805 C CA . LYS A 1 101 ? -17.596 -9.989 8.231 1.00 54.03 101 LYS A CA 1
ATOM 806 C C . LYS A 1 101 ? -18.209 -10.152 9.623 1.00 54.03 101 LYS A C 1
ATOM 808 O O . LYS A 1 101 ? -17.826 -11.089 10.329 1.00 54.03 101 LYS A O 1
ATOM 813 N N . PRO A 1 102 ? -19.144 -9.287 10.048 1.00 55.38 102 PRO A N 1
ATOM 814 C CA . PRO A 1 102 ? -19.856 -9.520 11.287 1.00 55.38 102 PRO A CA 1
ATOM 815 C C . PRO A 1 102 ? -20.736 -10.750 11.050 1.00 55.38 102 PRO A C 1
ATOM 817 O O . PRO A 1 102 ? -21.640 -10.717 10.218 1.00 55.38 102 PRO A O 1
ATOM 820 N N . GLY A 1 103 ? -20.438 -11.851 11.735 1.00 62.41 103 GLY A N 1
ATOM 821 C CA . GLY A 1 103 ? -21.324 -13.008 11.820 1.00 62.41 103 GLY A CA 1
ATOM 822 C C . GLY A 1 103 ? -21.309 -13.942 10.607 1.00 62.41 103 GLY A C 1
ATOM 823 O O . GLY A 1 103 ? -22.029 -13.767 9.624 1.00 62.41 103 GLY A O 1
ATOM 824 N N . ALA A 1 104 ? -20.561 -15.030 10.743 1.00 58.06 104 ALA A N 1
ATOM 825 C CA . ALA A 1 104 ? -21.020 -16.340 10.295 1.00 58.06 104 ALA A CA 1
ATOM 826 C C . ALA A 1 104 ? -20.956 -17.285 11.502 1.00 58.06 104 ALA A C 1
ATOM 828 O O . ALA A 1 104 ? -20.167 -18.220 11.540 1.00 58.06 104 ALA A O 1
ATOM 829 N N . SER A 1 105 ? -21.760 -16.969 12.516 1.00 56.06 105 SER A N 1
ATOM 830 C CA . SER A 1 105 ? -22.179 -17.929 13.532 1.00 56.06 105 SER A CA 1
ATOM 831 C C . SER A 1 105 ? -23.674 -18.118 13.319 1.00 56.06 105 SER A C 1
ATOM 833 O O . SER A 1 105 ? -24.462 -17.215 13.601 1.00 56.06 105 SER A O 1
ATOM 835 N N . THR A 1 106 ? -24.067 -19.239 12.730 1.00 50.28 106 THR A N 1
ATOM 836 C CA . THR A 1 106 ? -25.439 -19.754 12.777 1.00 50.28 106 THR A CA 1
ATOM 837 C C . THR A 1 106 ? -25.345 -21.256 12.925 1.00 50.28 106 THR A C 1
ATOM 839 O O . THR A 1 106 ? -24.480 -21.840 12.233 1.00 50.28 106 THR A O 1
#

pLDDT: mean 72.75, std 20.59, range [37.5, 95.75]

Solvent-accessible surface area (backbone atoms only — not comparable to full-atom values): 7208 Å² total; per-residue (Å²): 135,86,85,83,86,89,83,84,85,83,92,84,83,89,78,91,78,91,68,84,82,76,78,75,86,75,84,77,91,72,95,63,92,70,74,76,71,78,74,79,52,98,48,60,47,58,52,49,35,52,54,50,51,49,50,30,65,77,67,66,53,79,49,75,65,52,50,48,51,52,52,52,49,55,51,72,77,41,61,76,87,48,40,67,45,49,55,52,30,50,50,52,51,51,47,63,72,67,58,68,70,83,76,91,81,129

Sequence (106 aa):
TATPQYWDIDNDADQDANCSTATVQGFGRVGGESLAVEKDSDDPYLDFRHSMLQMILEKEIYSKDDLRELLNCFLQLNSPYYHGIIVRAFTEIWNGVFSVKPGAST

Secondary structure (DSSP, 8-state):
--------------------------S--------------S-HHHHHHHHHHHHHHHTT--SHHHHHHHHHHHHHHS-HHHHHHHHHHHHHHHHHHH---S----

Mean predicted aligned error: 16.9 Å

Foldseek 3Di:
DDDDDDDDDDDDDDDDDPDPPPPDPDPDDDDDPPPPPPPPDPDPLVVLLVVLVVCCVVVVQDDPVSLVVSLVVVCVVDDPVCNVSNVVSSVVVVCVSPVPPPDPPD

Organism: Gossypium raimondii (NCBI:txid29730)

Radius of gyration: 24.07 Å; Cα contacts (8 Å, |Δi|>4): 33; chains: 1; bounding box: 74×42×61 Å

InterPro domains:
  IPR006458 Ovate protein family, C-terminal [PF04844] (41-97)
  IPR006458 Ovate protein family, C-terminal [PS51754] (37-96)
  IPR006458 Ovate protein family, C-terminal [TIGR01568] (36-95)
  IPR038933 Ovate protein family [PTHR33057] (24-98)